Protein AF-A0A848DI76-F1 (afdb_monomer_lite)

Secondary structure (DSSP, 8-state):
---HHHHHHHHHHHHH-----------SSHHHHHHHHHHHTTT-S-EEE-S--HHHHHHHHHHTTTT--EEEHHHHHHHHHHHHHHHHHHHTT--GGG-EEEEETGGGS--HHHHHHTT-SEEEEE-GGGGGTS-THHHHHH-SEEEESS----

Radius of gyration: 18.33 Å; chains: 1; bounding box: 41×38×49 Å

Organism: NCBI:txid630973

pLDDT: mean 86.35, std 9.75, range [41.22, 95.38]

Foldseek 3Di:
DPDVQVVVQVCCCVPPVDHDDRDDQDDPDLVSVLVVVLVVLVVDQAAEDEPDDPVSQVSNCVSCVPSHHYHYPLNVVLVVQLVVVVVVCVVVVHDQQPFAEEEEPCVPRPSPVVSVVVNRNHYHYHYPVCCVVDNPVVSVVVGPYYHYPVCDPD

Sequence (154 aa):
MAPSGLLAAASLRDSAGIDAAAVLVAVDSSAGLIAELVALARDFAAIHLMRTEPARTKEAQLALRGAAPVITDRQTTAIAMTAALLSTLARAGLSPHAAQAVIIGAAQNPTWPLAVAAWLGEIISWNPDDSYYFPLPKPARRATIVLDVLGSPT

Structure (mmCIF, N/CA/C/O backbone):
data_AF-A0A848DI76-F1
#
_entry.id   AF-A0A848DI76-F1
#
loop_
_atom_site.group_PDB
_atom_site.id
_atom_site.type_symbol
_atom_site.label_atom_id
_atom_site.label_alt_id
_atom_site.label_comp_id
_atom_site.label_asym_id
_atom_site.label_entity_id
_atom_site.label_seq_id
_atom_site.pdbx_PDB_ins_code
_atom_site.Cartn_x
_atom_site.Cartn_y
_atom_site.Cartn_z
_atom_site.occupancy
_atom_site.B_iso_or_equiv
_atom_site.auth_seq_id
_atom_site.auth_comp_id
_atom_site.auth_asym_id
_atom_site.auth_atom_id
_atom_site.pdbx_PDB_model_num
ATOM 1 N N . MET A 1 1 ? 17.560 -17.516 1.545 1.00 43.25 1 MET A N 1
ATOM 2 C CA . MET A 1 1 ? 16.363 -16.649 1.602 1.00 43.25 1 MET A CA 1
ATOM 3 C C . MET A 1 1 ? 15.899 -16.449 0.168 1.00 43.25 1 MET A C 1
ATOM 5 O O . MET A 1 1 ? 16.695 -15.951 -0.618 1.00 43.25 1 MET A O 1
ATOM 9 N N . ALA A 1 2 ? 14.719 -16.941 -0.225 1.00 46.31 2 ALA A N 1
ATOM 10 C CA . ALA A 1 2 ? 14.236 -16.736 -1.594 1.00 46.31 2 ALA A CA 1
ATOM 11 C C . ALA A 1 2 ? 14.122 -15.222 -1.864 1.00 46.31 2 ALA A C 1
ATOM 13 O O . ALA A 1 2 ? 13.692 -14.495 -0.963 1.00 46.31 2 ALA A O 1
ATOM 14 N N . PRO A 1 3 ? 14.533 -14.717 -3.041 1.00 64.19 3 PRO A N 1
ATOM 15 C CA . PRO A 1 3 ? 14.387 -13.301 -3.345 1.00 64.19 3 PRO A CA 1
ATOM 16 C C . PRO A 1 3 ? 12.899 -12.945 -3.273 1.00 64.19 3 PRO A C 1
ATOM 18 O O . PRO A 1 3 ? 12.074 -13.611 -3.893 1.00 64.19 3 PRO A O 1
ATOM 21 N N . SER A 1 4 ? 12.557 -11.913 -2.498 1.00 76.69 4 SER A N 1
ATOM 22 C CA . SER A 1 4 ? 11.179 -11.567 -2.111 1.00 76.69 4 SER A CA 1
ATOM 23 C C . SER A 1 4 ? 10.191 -11.474 -3.285 1.00 76.69 4 SER A C 1
ATOM 25 O O . SER A 1 4 ? 9.009 -11.747 -3.106 1.00 76.69 4 SER A O 1
ATOM 27 N N . GLY A 1 5 ? 10.672 -11.161 -4.495 1.00 77.94 5 GLY A N 1
ATOM 28 C CA . GLY A 1 5 ? 9.858 -11.147 -5.714 1.00 77.94 5 GLY A CA 1
ATOM 29 C C . GLY A 1 5 ? 9.327 -12.521 -6.144 1.00 77.94 5 GLY A C 1
ATOM 30 O O . GLY A 1 5 ? 8.195 -12.604 -6.606 1.00 77.94 5 GLY A O 1
ATOM 31 N N . LEU A 1 6 ? 10.083 -13.611 -5.948 1.00 82.69 6 LEU A N 1
ATOM 32 C CA . LEU A 1 6 ? 9.607 -14.968 -6.266 1.00 82.69 6 LEU A CA 1
ATOM 33 C C . LEU A 1 6 ? 8.472 -15.399 -5.333 1.00 82.69 6 LEU A C 1
ATOM 35 O O . LEU A 1 6 ? 7.507 -16.009 -5.782 1.00 82.69 6 LEU A O 1
ATOM 39 N N . LEU A 1 7 ? 8.569 -15.044 -4.048 1.00 85.62 7 LEU A N 1
ATOM 40 C CA . LEU A 1 7 ? 7.503 -15.307 -3.081 1.00 85.62 7 LEU A CA 1
ATOM 41 C C . LEU A 1 7 ? 6.243 -14.499 -3.409 1.00 85.62 7 LEU A C 1
ATOM 43 O O . LEU A 1 7 ? 5.144 -15.037 -3.333 1.00 85.62 7 LEU A O 1
ATOM 47 N N . ALA A 1 8 ? 6.396 -13.237 -3.822 1.00 84.75 8 ALA A N 1
ATOM 48 C CA . ALA A 1 8 ? 5.267 -12.418 -4.255 1.00 84.75 8 ALA A CA 1
ATOM 49 C C . ALA A 1 8 ? 4.575 -13.002 -5.499 1.00 84.75 8 ALA A C 1
ATOM 51 O O . ALA A 1 8 ? 3.351 -13.100 -5.522 1.00 84.75 8 ALA A O 1
ATOM 52 N N . ALA A 1 9 ? 5.341 -13.447 -6.502 1.00 88.00 9 ALA A N 1
ATOM 53 C CA . ALA A 1 9 ? 4.788 -14.072 -7.703 1.00 88.00 9 ALA A CA 1
ATOM 54 C C . ALA A 1 9 ? 4.037 -15.379 -7.391 1.00 88.00 9 ALA A C 1
ATOM 56 O O . ALA A 1 9 ? 2.919 -15.572 -7.865 1.00 88.00 9 ALA A O 1
ATOM 57 N N . ALA A 1 10 ? 4.608 -16.242 -6.542 1.00 89.00 10 ALA A N 1
ATOM 58 C CA . ALA A 1 10 ? 3.931 -17.452 -6.077 1.00 89.00 10 ALA A CA 1
ATOM 59 C C . ALA A 1 10 ? 2.637 -17.119 -5.316 1.00 89.00 10 ALA A C 1
ATOM 61 O O . ALA A 1 10 ? 1.586 -17.677 -5.609 1.00 89.00 10 ALA A O 1
ATOM 62 N N . SER A 1 11 ? 2.681 -16.137 -4.409 1.00 88.88 11 SER A N 1
ATOM 63 C CA . SER A 1 11 ? 1.510 -15.721 -3.632 1.00 88.88 11 SER A CA 1
ATOM 64 C C . SER A 1 11 ? 0.373 -15.182 -4.507 1.00 88.88 11 SER A C 1
ATOM 66 O O . SER A 1 11 ? -0.789 -15.492 -4.238 1.00 88.88 11 SER A O 1
ATOM 68 N N . LEU A 1 12 ? 0.686 -14.426 -5.567 1.00 89.94 12 LEU A N 1
ATOM 69 C CA . LEU A 1 12 ? -0.304 -13.940 -6.536 1.00 89.94 12 LEU A CA 1
ATOM 70 C C . LEU A 1 12 ? -0.997 -15.089 -7.274 1.00 89.94 12 LEU A C 1
ATOM 72 O O . LEU A 1 12 ? -2.218 -15.065 -7.447 1.00 89.94 12 LEU A O 1
ATOM 76 N N . ARG A 1 13 ? -0.238 -16.120 -7.649 1.00 90.75 13 ARG A N 1
ATOM 77 C CA . ARG A 1 13 ? -0.797 -17.315 -8.277 1.00 90.75 13 ARG A CA 1
ATOM 78 C C . ARG A 1 13 ? -1.682 -18.093 -7.308 1.00 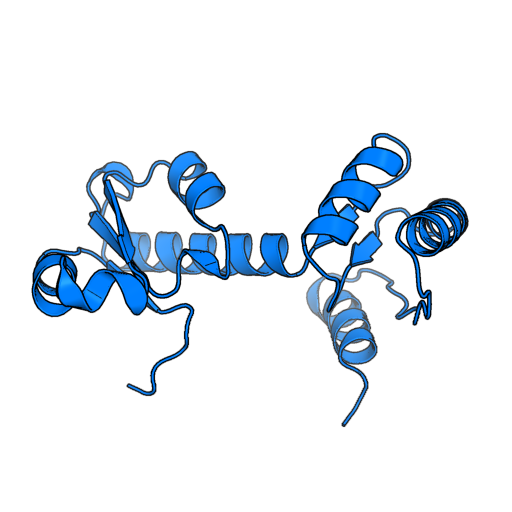90.75 13 ARG A C 1
ATOM 80 O O . ARG A 1 13 ? -2.824 -18.392 -7.640 1.00 90.75 13 ARG A O 1
ATOM 87 N N . ASP A 1 14 ? -1.182 -18.362 -6.107 1.00 93.12 14 ASP A N 1
ATOM 88 C CA . ASP A 1 14 ? -1.868 -19.204 -5.123 1.00 93.12 14 ASP A CA 1
ATOM 89 C C . ASP A 1 14 ? -3.132 -18.539 -4.561 1.00 93.12 14 ASP A C 1
ATOM 91 O O . ASP A 1 14 ? -4.132 -19.209 -4.313 1.00 93.12 14 ASP A O 1
ATOM 95 N N . SER A 1 15 ? -3.105 -17.216 -4.368 1.00 90.94 15 SER A N 1
ATOM 96 C CA . SER A 1 15 ? -4.187 -16.485 -3.689 1.00 90.94 15 SER A CA 1
ATOM 97 C C . SER A 1 15 ? -5.193 -15.853 -4.647 1.00 90.94 15 SER A C 1
ATOM 99 O O . SER A 1 15 ? -6.338 -15.629 -4.260 1.00 90.94 15 SER A O 1
ATOM 101 N N . ALA A 1 16 ? -4.774 -15.521 -5.872 1.00 89.88 16 ALA A N 1
ATOM 102 C CA . ALA A 1 16 ? -5.598 -14.782 -6.828 1.00 89.88 16 ALA A CA 1
ATOM 103 C C . ALA A 1 16 ? -5.680 -15.436 -8.217 1.00 89.88 16 ALA A C 1
ATOM 105 O O . ALA A 1 16 ? -6.394 -14.924 -9.076 1.00 89.88 16 ALA A O 1
ATOM 106 N N . GLY A 1 17 ? -4.967 -16.544 -8.461 1.00 92.38 17 GLY A N 1
ATOM 107 C CA . GLY A 1 17 ? -4.910 -17.178 -9.782 1.00 92.38 17 GLY A CA 1
ATOM 108 C C . GLY A 1 17 ? -4.230 -16.309 -10.844 1.00 92.38 17 GLY A C 1
ATOM 109 O O . GLY A 1 17 ? -4.463 -16.510 -12.032 1.00 92.38 17 GLY A O 1
ATOM 110 N N . ILE A 1 18 ? -3.431 -15.320 -10.428 1.00 92.75 18 ILE A N 1
ATOM 111 C CA . ILE A 1 18 ? -2.748 -14.392 -11.331 1.00 92.75 18 ILE A CA 1
ATOM 112 C C . ILE A 1 18 ? -1.375 -14.964 -11.674 1.00 92.75 18 ILE A C 1
ATOM 114 O O . ILE A 1 18 ? -0.530 -15.126 -10.792 1.00 92.75 18 ILE A O 1
ATOM 118 N N . ASP A 1 19 ? -1.137 -15.219 -12.959 1.00 93.25 19 ASP A N 1
ATOM 119 C CA . ASP A 1 19 ? 0.191 -15.581 -13.447 1.00 93.25 19 ASP A CA 1
ATOM 120 C C . ASP A 1 19 ? 1.124 -14.366 -13.373 1.00 93.25 19 ASP A C 1
ATOM 122 O O . ASP A 1 19 ? 0.899 -13.329 -13.999 1.00 93.25 19 ASP A O 1
ATOM 126 N N . ALA A 1 20 ? 2.184 -14.497 -12.576 1.00 93.19 20 ALA A N 1
ATOM 127 C CA . ALA A 1 20 ? 3.160 -13.448 -12.328 1.00 93.19 20 ALA A CA 1
ATOM 128 C C . ALA A 1 20 ? 4.585 -13.991 -12.470 1.00 93.19 20 ALA A C 1
ATOM 130 O O . ALA A 1 20 ? 4.876 -15.131 -12.104 1.00 93.19 20 ALA A O 1
ATOM 131 N N . ALA A 1 21 ? 5.493 -13.146 -12.958 1.00 93.19 21 ALA A N 1
ATOM 132 C CA . ALA A 1 21 ? 6.915 -13.450 -13.061 1.00 93.19 21 ALA A CA 1
ATOM 133 C C . ALA A 1 21 ? 7.733 -12.441 -12.249 1.00 93.19 21 ALA A C 1
ATOM 135 O O . ALA A 1 21 ? 7.487 -11.236 -12.298 1.00 93.19 21 ALA A O 1
ATOM 136 N N . ALA A 1 22 ? 8.726 -12.933 -11.509 1.00 92.75 22 ALA A N 1
ATOM 137 C CA . ALA A 1 22 ? 9.674 -12.077 -10.810 1.00 92.75 22 ALA A CA 1
ATOM 138 C C . ALA A 1 22 ? 10.824 -11.707 -11.754 1.00 92.75 22 ALA A C 1
ATOM 140 O O . ALA A 1 22 ? 11.608 -12.573 -12.142 1.00 92.75 22 ALA A O 1
ATOM 141 N N . VAL A 1 23 ? 10.946 -10.422 -12.087 1.00 92.44 23 VAL A N 1
ATOM 142 C CA . VAL A 1 23 ? 12.023 -9.897 -12.936 1.00 92.44 23 VAL A CA 1
ATOM 143 C C . VAL A 1 23 ? 12.931 -9.006 -12.095 1.00 92.44 23 VAL A C 1
ATOM 145 O O . VAL A 1 23 ? 12.473 -8.048 -11.472 1.00 92.44 23 VAL A O 1
ATOM 148 N N . LEU A 1 24 ? 14.225 -9.331 -12.045 1.00 91.75 24 LEU A N 1
ATOM 149 C CA . LEU A 1 24 ? 15.222 -8.475 -11.408 1.00 91.75 24 LEU A CA 1
ATOM 150 C C . LEU A 1 24 ? 15.734 -7.460 -12.431 1.00 91.75 24 LEU A C 1
ATOM 152 O O . LEU A 1 24 ? 16.354 -7.843 -13.418 1.00 91.75 24 LEU A O 1
ATOM 156 N N . VAL A 1 25 ? 15.517 -6.176 -12.159 1.00 89.94 25 VAL A N 1
ATOM 157 C CA . VAL A 1 25 ? 16.011 -5.074 -12.991 1.00 89.94 25 VAL A CA 1
ATOM 158 C C . VAL A 1 25 ? 17.156 -4.386 -12.252 1.00 89.94 25 VAL A C 1
ATOM 160 O O . VAL A 1 25 ? 16.942 -3.744 -11.224 1.00 89.94 25 VAL A O 1
ATOM 163 N N . ALA A 1 26 ? 18.381 -4.554 -12.748 1.00 87.50 26 ALA A N 1
ATOM 164 C CA . ALA A 1 26 ? 19.582 -3.951 -12.175 1.00 87.50 26 ALA A CA 1
ATOM 165 C C . ALA A 1 26 ? 20.011 -2.750 -13.025 1.00 87.50 26 ALA A C 1
ATOM 167 O O . ALA A 1 26 ? 20.654 -2.907 -14.058 1.00 87.50 26 ALA A O 1
ATOM 168 N N . VAL A 1 27 ? 19.627 -1.551 -12.590 1.00 89.44 27 VAL A N 1
ATOM 169 C CA . VAL A 1 27 ? 19.860 -0.289 -13.306 1.00 89.44 27 VAL A CA 1
ATOM 170 C C . VAL A 1 27 ? 20.339 0.792 -12.343 1.00 89.44 27 VAL A C 1
ATOM 172 O O . VAL A 1 27 ? 19.822 0.949 -11.234 1.00 89.44 27 VAL A O 1
ATOM 175 N N . ASP A 1 28 ? 21.325 1.569 -12.771 1.00 88.75 28 ASP A N 1
ATOM 176 C CA . ASP A 1 28 ? 21.945 2.633 -11.976 1.00 88.75 28 ASP A CA 1
ATOM 177 C C . ASP A 1 28 ? 21.159 3.953 -12.016 1.00 88.75 28 ASP A C 1
ATOM 179 O O . ASP A 1 28 ? 21.278 4.782 -11.112 1.00 88.75 28 ASP A O 1
ATOM 183 N N . SER A 1 29 ? 20.272 4.121 -12.997 1.00 89.44 29 SER A N 1
ATOM 184 C CA . SER A 1 29 ? 19.561 5.368 -13.280 1.00 89.44 29 SER A CA 1
ATOM 185 C C . SER A 1 29 ? 18.048 5.174 -13.403 1.00 89.44 29 SER A C 1
ATOM 187 O O . SER A 1 29 ? 17.556 4.099 -13.752 1.00 89.44 29 SER A O 1
ATOM 189 N N . SER A 1 30 ? 17.288 6.242 -13.140 1.00 89.94 30 SER A N 1
ATOM 190 C CA . SER A 1 30 ? 15.837 6.257 -13.372 1.00 89.94 30 SER A CA 1
ATOM 191 C C . SER A 1 30 ? 15.482 6.059 -14.844 1.00 89.94 30 SER A C 1
ATOM 193 O O . SER A 1 30 ? 14.525 5.357 -15.154 1.00 89.94 30 SER A O 1
ATOM 195 N N . ALA A 1 31 ? 16.257 6.652 -15.758 1.00 92.44 31 ALA A N 1
ATOM 196 C CA . ALA A 1 31 ? 16.036 6.506 -17.194 1.00 92.44 31 ALA A CA 1
ATOM 197 C C . ALA A 1 31 ? 16.212 5.047 -17.644 1.00 92.44 31 ALA A C 1
ATOM 199 O O . ALA A 1 31 ? 15.370 4.536 -18.380 1.00 92.44 31 ALA A O 1
ATOM 200 N N . GLY A 1 32 ? 17.249 4.362 -17.141 1.00 93.62 32 GLY A N 1
ATOM 201 C CA . GLY A 1 32 ? 17.446 2.930 -17.373 1.00 93.62 32 GLY A CA 1
ATOM 202 C C . GLY A 1 32 ? 16.286 2.095 -16.832 1.00 93.62 32 GLY A C 1
ATOM 203 O O . GLY A 1 32 ? 15.756 1.252 -17.548 1.00 93.62 32 GLY A O 1
ATOM 204 N N . LEU A 1 33 ? 15.817 2.389 -15.612 1.00 93.56 33 LEU A N 1
ATOM 205 C CA . LEU A 1 33 ? 14.633 1.730 -15.050 1.00 93.56 33 LEU A CA 1
ATOM 206 C C . LEU A 1 33 ? 13.407 1.905 -15.946 1.00 93.56 33 LEU A C 1
ATOM 208 O O . LEU A 1 33 ? 12.739 0.930 -16.260 1.00 93.56 33 LEU A O 1
ATOM 212 N N . ILE A 1 34 ? 13.111 3.130 -16.376 1.00 95.38 34 ILE A N 1
ATOM 213 C CA . ILE A 1 34 ? 11.948 3.409 -17.223 1.00 95.38 34 ILE A CA 1
ATOM 214 C C . ILE A 1 34 ? 12.040 2.650 -18.551 1.00 95.38 34 ILE A C 1
ATOM 216 O O . ILE A 1 34 ? 11.042 2.075 -18.974 1.00 95.38 34 ILE A O 1
ATOM 220 N N . ALA A 1 35 ? 13.213 2.616 -19.190 1.00 94.88 35 ALA A N 1
ATOM 221 C CA . ALA A 1 35 ? 13.402 1.899 -20.449 1.00 94.88 35 ALA A CA 1
ATOM 222 C C . ALA A 1 35 ? 13.097 0.396 -20.308 1.00 94.88 35 ALA A C 1
ATOM 224 O O . ALA A 1 35 ? 12.338 -0.152 -21.108 1.00 94.88 35 ALA A O 1
ATOM 225 N N . GLU A 1 36 ? 13.612 -0.236 -19.251 1.00 95.25 36 GLU A N 1
ATOM 226 C CA . GLU A 1 36 ? 13.338 -1.644 -18.935 1.00 95.25 36 GLU A CA 1
ATOM 227 C C . GLU A 1 36 ? 11.849 -1.884 -18.655 1.00 95.25 36 GLU A C 1
ATOM 229 O O . GLU A 1 36 ? 11.241 -2.809 -19.193 1.00 95.25 36 GLU A O 1
ATOM 234 N N . LEU A 1 37 ? 11.213 -1.011 -17.871 1.00 95.25 37 LEU A N 1
ATOM 235 C CA . LEU A 1 37 ? 9.786 -1.126 -17.568 1.00 95.25 37 LEU A CA 1
ATOM 236 C C . LEU A 1 37 ? 8.904 -0.952 -18.809 1.00 95.25 37 LEU A C 1
ATOM 238 O O . LEU A 1 37 ? 7.902 -1.648 -18.940 1.00 95.25 37 LEU A O 1
ATOM 242 N N . VAL A 1 38 ? 9.270 -0.062 -19.735 1.00 94.31 38 VAL A N 1
ATOM 243 C CA . VAL A 1 38 ? 8.558 0.117 -21.011 1.00 94.31 38 VAL A CA 1
ATOM 244 C C . VAL A 1 38 ? 8.688 -1.119 -21.901 1.00 94.31 38 VAL A C 1
ATOM 246 O O . VAL A 1 38 ? 7.732 -1.463 -22.598 1.00 94.31 38 VAL A O 1
ATOM 249 N N . ALA A 1 39 ? 9.838 -1.796 -21.888 1.00 93.50 39 ALA A N 1
ATOM 250 C CA . ALA A 1 39 ? 9.999 -3.065 -22.589 1.00 93.50 39 ALA A CA 1
ATOM 251 C C . ALA A 1 39 ? 9.102 -4.148 -21.967 1.00 93.50 39 ALA A C 1
ATOM 253 O O . ALA A 1 39 ? 8.322 -4.772 -22.684 1.00 93.50 39 ALA A O 1
ATOM 254 N N . LEU A 1 40 ? 9.131 -4.290 -20.638 1.00 93.75 40 LEU A N 1
ATOM 255 C CA . LEU A 1 40 ? 8.311 -5.258 -19.900 1.00 93.75 40 LEU A CA 1
ATOM 256 C C . LEU A 1 40 ? 6.804 -5.003 -20.049 1.00 93.75 40 LEU A C 1
ATOM 258 O O . LEU A 1 40 ? 6.025 -5.946 -20.139 1.00 93.75 40 LEU A O 1
ATOM 262 N N . ALA A 1 41 ? 6.370 -3.745 -20.133 1.00 93.44 41 ALA A N 1
ATOM 263 C CA . ALA A 1 41 ? 4.959 -3.389 -20.299 1.00 93.44 41 ALA A CA 1
ATOM 264 C C . ALA A 1 41 ? 4.331 -3.904 -21.611 1.00 93.44 41 ALA A C 1
ATOM 266 O O . ALA A 1 41 ? 3.117 -3.825 -21.776 1.00 93.44 41 ALA A O 1
ATOM 267 N N . ARG A 1 42 ? 5.132 -4.424 -22.551 1.00 92.75 42 ARG A N 1
ATOM 268 C CA . ARG A 1 42 ? 4.636 -5.079 -23.773 1.00 92.75 42 ARG A CA 1
ATOM 269 C C . ARG A 1 42 ? 4.140 -6.499 -23.518 1.00 92.75 42 ARG A C 1
ATOM 271 O O . ARG A 1 42 ? 3.218 -6.939 -24.197 1.00 92.75 42 ARG A O 1
ATOM 278 N N . ASP A 1 43 ? 4.736 -7.173 -22.539 1.00 93.19 43 ASP A N 1
ATOM 279 C CA . ASP A 1 43 ? 4.466 -8.576 -22.219 1.00 93.19 43 ASP A CA 1
ATOM 280 C C . ASP A 1 43 ? 3.617 -8.728 -20.946 1.00 93.19 43 ASP A C 1
ATOM 282 O O . ASP A 1 43 ? 2.976 -9.757 -20.739 1.00 93.19 43 ASP A O 1
ATOM 286 N N . PHE A 1 44 ? 3.578 -7.696 -20.095 1.00 93.25 44 PHE A N 1
ATOM 287 C CA . PHE A 1 44 ? 2.857 -7.708 -18.824 1.00 93.25 44 PHE A CA 1
ATOM 288 C C . PHE A 1 44 ? 1.746 -6.655 -18.780 1.00 93.25 44 PHE A C 1
ATOM 290 O O . PHE A 1 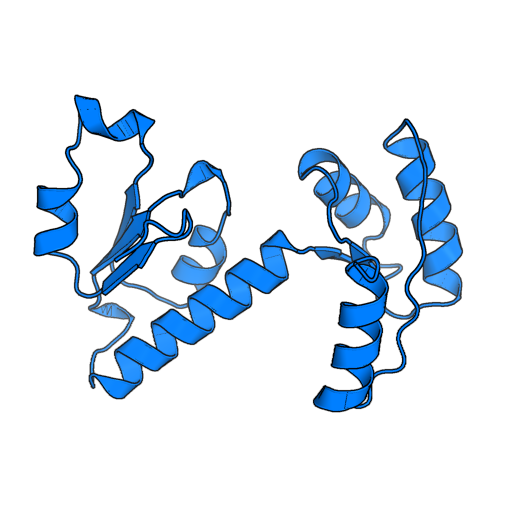44 ? 1.984 -5.463 -18.962 1.00 93.25 44 PHE A O 1
ATOM 297 N N . ALA A 1 45 ? 0.531 -7.090 -18.432 1.00 93.19 45 ALA A N 1
ATOM 298 C CA . ALA A 1 45 ? -0.635 -6.212 -18.291 1.00 93.19 45 ALA A CA 1
ATOM 299 C C . ALA A 1 45 ? -0.576 -5.288 -17.060 1.00 93.19 45 ALA A C 1
ATOM 301 O O . ALA A 1 45 ? -1.366 -4.353 -16.957 1.00 93.19 45 ALA A O 1
ATOM 302 N N . ALA A 1 46 ? 0.316 -5.561 -16.107 1.00 94.56 46 ALA A N 1
ATOM 303 C CA . ALA A 1 46 ? 0.551 -4.758 -14.915 1.00 94.56 46 ALA A CA 1
ATOM 304 C C . ALA A 1 46 ? 1.964 -5.011 -14.389 1.00 94.56 46 ALA A C 1
ATOM 306 O O . ALA A 1 46 ? 2.507 -6.104 -14.552 1.00 94.56 46 ALA A O 1
ATOM 307 N N . ILE A 1 47 ? 2.541 -4.020 -13.712 1.00 95.31 47 ILE A N 1
ATOM 308 C CA . ILE A 1 47 ? 3.870 -4.135 -13.111 1.00 95.31 47 ILE A CA 1
ATOM 309 C C . ILE A 1 47 ? 3.788 -3.798 -11.625 1.00 95.31 47 ILE A C 1
ATOM 311 O O . ILE A 1 47 ? 3.308 -2.730 -11.249 1.00 95.31 47 ILE A O 1
ATOM 315 N N . HIS A 1 48 ? 4.303 -4.690 -10.776 1.00 93.75 48 HIS A N 1
ATOM 316 C CA . HIS A 1 48 ? 4.476 -4.445 -9.346 1.00 93.75 48 HIS A CA 1
ATOM 317 C C . HIS A 1 48 ? 5.951 -4.159 -9.034 1.00 93.75 48 HIS A C 1
ATOM 319 O O . HIS A 1 48 ? 6.801 -5.043 -9.125 1.00 93.75 48 HIS A O 1
ATOM 325 N N . LEU A 1 49 ? 6.257 -2.912 -8.675 1.00 93.50 49 LEU A N 1
ATOM 326 C CA . LEU A 1 49 ? 7.593 -2.479 -8.284 1.00 93.50 49 LEU A CA 1
ATOM 327 C C . LEU A 1 49 ? 7.828 -2.751 -6.803 1.00 93.50 49 LEU A C 1
ATOM 329 O O . LEU A 1 49 ? 7.242 -2.096 -5.935 1.00 93.50 49 LEU A O 1
ATOM 333 N N . MET A 1 50 ? 8.754 -3.671 -6.547 1.00 90.25 50 MET A N 1
ATOM 334 C CA . MET A 1 50 ? 9.208 -4.013 -5.207 1.00 90.25 50 MET A CA 1
ATOM 335 C C . MET A 1 50 ? 10.578 -3.399 -4.916 1.00 90.25 50 MET A C 1
ATOM 337 O O . MET A 1 50 ? 11.432 -3.330 -5.802 1.00 90.25 50 MET A O 1
ATOM 341 N N . ARG A 1 51 ? 10.818 -2.992 -3.665 1.00 87.19 51 ARG A N 1
ATOM 342 C CA . ARG A 1 51 ? 12.115 -2.499 -3.156 1.00 87.19 51 ARG A CA 1
ATOM 343 C C . ARG A 1 51 ? 12.745 -1.406 -4.031 1.00 87.19 51 ARG A C 1
ATOM 345 O O . ARG A 1 51 ? 13.949 -1.399 -4.263 1.00 87.19 51 ARG A O 1
ATOM 352 N N . THR A 1 52 ? 11.915 -0.505 -4.546 1.00 88.94 52 THR A N 1
ATOM 353 C CA . THR A 1 52 ? 12.340 0.603 -5.407 1.00 88.94 52 THR A CA 1
ATOM 354 C C . THR A 1 52 ? 12.193 1.925 -4.659 1.00 88.94 52 THR A C 1
ATOM 356 O O . THR A 1 52 ? 11.183 2.157 -3.993 1.00 88.94 52 THR A O 1
ATOM 359 N N . GLU A 1 53 ? 13.187 2.806 -4.786 1.00 88.00 53 GLU A N 1
ATOM 360 C CA . GLU A 1 53 ? 13.163 4.140 -4.178 1.00 88.00 53 GLU A CA 1
ATOM 361 C C . GLU A 1 53 ? 11.919 4.942 -4.609 1.00 88.00 53 GLU A C 1
ATOM 363 O O . GLU A 1 53 ? 11.587 4.968 -5.801 1.00 88.00 53 GLU A O 1
ATOM 368 N N . PRO A 1 54 ? 11.233 5.652 -3.694 1.00 84.19 54 PRO A N 1
ATOM 369 C CA . PRO A 1 54 ? 9.965 6.316 -3.997 1.00 84.19 54 PRO A CA 1
ATOM 370 C C . PRO A 1 54 ? 10.031 7.323 -5.145 1.00 84.19 54 PRO A C 1
ATOM 372 O O . PRO A 1 54 ? 9.105 7.371 -5.954 1.00 84.19 54 PRO A O 1
ATOM 375 N N . ALA A 1 55 ? 11.117 8.093 -5.260 1.00 87.88 55 ALA A N 1
ATOM 376 C CA . ALA A 1 55 ? 11.294 9.025 -6.373 1.00 87.88 55 ALA A CA 1
ATOM 377 C C . ALA A 1 55 ? 11.262 8.288 -7.724 1.00 87.88 55 ALA A C 1
ATOM 379 O O . ALA A 1 55 ? 10.496 8.659 -8.613 1.00 87.88 55 ALA A O 1
ATOM 380 N N . ARG A 1 56 ? 11.985 7.163 -7.821 1.00 90.94 56 ARG A N 1
ATOM 381 C CA . ARG A 1 56 ? 12.018 6.314 -9.019 1.00 90.94 56 ARG A CA 1
ATOM 382 C C . ARG A 1 56 ? 10.665 5.668 -9.302 1.00 90.94 56 ARG A C 1
ATOM 384 O O . ARG A 1 56 ? 10.248 5.619 -10.454 1.00 90.94 56 ARG A O 1
ATOM 391 N N . THR A 1 57 ? 9.942 5.223 -8.268 1.00 90.94 57 THR A N 1
ATOM 392 C CA . THR A 1 57 ? 8.588 4.672 -8.465 1.00 90.94 57 THR A CA 1
ATOM 393 C C . THR A 1 57 ? 7.618 5.703 -9.037 1.00 90.94 57 THR A C 1
ATOM 395 O O . THR A 1 57 ? 6.838 5.375 -9.927 1.00 90.94 57 THR A O 1
ATOM 398 N N . LYS A 1 58 ? 7.697 6.962 -8.584 1.00 89.88 58 LYS A N 1
ATOM 399 C CA . LYS A 1 58 ? 6.843 8.050 -9.073 1.00 89.88 58 LYS A CA 1
ATOM 400 C C . LYS A 1 58 ? 7.158 8.402 -10.526 1.00 89.88 58 LYS A C 1
ATOM 402 O O . LYS A 1 58 ? 6.239 8.607 -11.315 1.00 89.88 58 LYS A O 1
ATOM 407 N N . GLU A 1 59 ? 8.439 8.455 -10.883 1.00 92.81 59 GLU A N 1
ATOM 408 C CA . GLU A 1 59 ? 8.883 8.677 -12.263 1.00 92.81 59 GLU A CA 1
ATOM 409 C C . GLU A 1 59 ? 8.430 7.540 -13.188 1.00 92.81 59 GLU A C 1
ATOM 411 O O . GLU A 1 59 ? 7.855 7.809 -14.241 1.00 92.81 59 GLU A O 1
ATOM 416 N N . ALA A 1 60 ? 8.589 6.282 -12.766 1.00 93.06 60 ALA A N 1
ATOM 417 C CA . ALA A 1 60 ? 8.104 5.117 -13.504 1.00 93.06 60 ALA A CA 1
ATOM 418 C C . ALA A 1 60 ? 6.580 5.147 -13.699 1.00 93.06 60 ALA A C 1
ATOM 420 O O . ALA A 1 60 ? 6.092 4.962 -14.811 1.00 93.06 60 ALA A O 1
ATOM 421 N N . GLN A 1 61 ? 5.821 5.448 -12.641 1.00 94.12 61 GLN A N 1
ATOM 422 C CA . GLN A 1 61 ? 4.368 5.602 -12.720 1.00 94.12 61 GLN A CA 1
ATOM 423 C C . GLN A 1 61 ? 3.945 6.701 -13.692 1.00 94.12 61 GLN A C 1
ATOM 425 O O . GLN A 1 61 ? 2.933 6.541 -14.367 1.00 94.12 61 GLN A O 1
ATOM 430 N N . LEU A 1 62 ? 4.684 7.815 -13.756 1.00 93.56 62 LEU A N 1
ATOM 431 C CA . LEU A 1 62 ? 4.414 8.896 -14.700 1.00 93.56 62 LEU A CA 1
ATOM 432 C C . LEU A 1 62 ? 4.733 8.477 -16.140 1.00 93.56 62 LEU A C 1
ATOM 434 O O . LEU A 1 62 ? 3.916 8.711 -17.027 1.00 93.56 62 LEU A O 1
ATOM 438 N N . ALA A 1 63 ? 5.887 7.847 -16.358 1.00 92.94 63 ALA A N 1
ATOM 439 C CA . ALA A 1 63 ? 6.354 7.439 -17.678 1.00 92.94 63 ALA A CA 1
ATOM 440 C C . ALA A 1 63 ? 5.492 6.332 -18.305 1.00 92.94 63 ALA A C 1
ATOM 442 O O . ALA A 1 63 ? 5.285 6.332 -19.514 1.00 92.94 63 ALA A O 1
ATOM 443 N N . LEU A 1 64 ? 4.956 5.416 -17.492 1.00 93.81 64 LEU A N 1
ATOM 444 C CA . LEU A 1 64 ? 4.099 4.320 -17.954 1.00 93.81 64 LEU A CA 1
ATOM 445 C C . LEU A 1 64 ? 2.597 4.655 -17.929 1.00 93.81 64 LEU A C 1
ATOM 447 O O . LEU A 1 64 ? 1.771 3.770 -18.173 1.00 93.81 64 LEU A O 1
ATOM 451 N N . ARG A 1 65 ? 2.203 5.914 -17.666 1.00 92.25 65 ARG A N 1
ATOM 452 C CA . ARG A 1 65 ? 0.782 6.306 -17.689 1.00 92.25 65 ARG A CA 1
ATOM 453 C C . ARG A 1 65 ? 0.145 5.955 -19.033 1.00 92.25 65 ARG A C 1
ATOM 455 O O . ARG A 1 65 ? 0.532 6.482 -20.068 1.00 92.25 65 ARG A O 1
ATOM 462 N N . GLY A 1 66 ? -0.872 5.097 -18.988 1.00 87.19 66 GLY A N 1
ATOM 463 C CA . GLY A 1 66 ? -1.620 4.652 -20.166 1.00 87.19 66 GLY A CA 1
ATOM 464 C C . GLY A 1 66 ? -1.018 3.452 -20.904 1.00 87.19 66 GLY A C 1
ATOM 465 O O . GLY A 1 66 ? -1.710 2.890 -21.743 1.00 87.19 66 GLY A O 1
ATOM 466 N N . ALA A 1 67 ? 0.210 3.030 -20.577 1.00 90.62 67 ALA A N 1
ATOM 467 C CA . ALA A 1 67 ? 0.819 1.820 -21.133 1.00 90.62 67 ALA A CA 1
ATOM 468 C C . ALA A 1 67 ? 0.518 0.592 -20.264 1.00 90.62 67 ALA A C 1
ATOM 470 O O . ALA A 1 67 ? -0.056 -0.380 -20.742 1.00 90.62 67 ALA A O 1
ATOM 471 N N . ALA A 1 68 ? 0.855 0.662 -18.973 1.00 93.00 68 ALA A N 1
ATOM 472 C CA . ALA A 1 68 ? 0.536 -0.376 -18.000 1.00 93.00 68 ALA A CA 1
ATOM 473 C C . ALA A 1 68 ? 0.396 0.233 -16.593 1.00 93.00 68 ALA A C 1
ATOM 475 O O . ALA A 1 68 ? 1.131 1.163 -16.245 1.00 93.00 68 ALA A O 1
ATOM 476 N N . PRO A 1 69 ? -0.524 -0.268 -15.752 1.00 94.44 69 PRO A N 1
ATOM 477 C CA . PRO A 1 69 ? -0.594 0.116 -14.352 1.00 94.44 69 PRO A CA 1
ATOM 478 C C . PRO A 1 69 ? 0.683 -0.307 -13.615 1.00 94.44 69 PRO A C 1
ATOM 480 O O . PRO A 1 69 ? 1.085 -1.471 -13.640 1.00 94.44 69 PRO A O 1
ATOM 483 N N . VAL A 1 70 ? 1.294 0.657 -12.925 1.00 94.44 70 VAL A N 1
ATOM 484 C CA . VAL A 1 70 ? 2.473 0.449 -12.079 1.00 94.44 70 VAL A CA 1
ATOM 485 C C . VAL A 1 70 ? 2.063 0.560 -10.611 1.00 94.44 70 VAL A C 1
ATOM 487 O O . VAL A 1 70 ? 1.746 1.646 -10.114 1.00 94.44 70 VAL A O 1
ATOM 490 N N . ILE A 1 71 ? 2.067 -0.580 -9.928 1.00 92.44 71 ILE A N 1
ATOM 491 C CA . ILE A 1 71 ? 1.735 -0.747 -8.511 1.00 92.44 71 ILE A CA 1
ATOM 492 C C . ILE A 1 71 ? 3.041 -0.771 -7.713 1.00 92.44 71 ILE A C 1
ATOM 494 O O . ILE A 1 71 ? 4.047 -1.292 -8.183 1.00 92.44 71 ILE A O 1
ATOM 498 N N . THR A 1 72 ? 3.048 -0.221 -6.503 1.00 90.88 72 THR A N 1
ATOM 499 C CA . THR A 1 72 ? 4.253 -0.125 -5.659 1.00 90.88 72 THR A CA 1
ATOM 500 C C . THR A 1 72 ? 4.044 -0.778 -4.298 1.00 90.88 72 THR A C 1
ATOM 502 O O . THR A 1 72 ? 2.923 -0.768 -3.788 1.00 90.88 72 THR A O 1
ATOM 505 N N . ASP A 1 73 ? 5.130 -1.228 -3.657 1.00 86.31 73 ASP A N 1
ATOM 506 C CA . ASP A 1 73 ? 5.105 -1.718 -2.265 1.00 86.31 73 ASP A CA 1
ATOM 507 C C . ASP A 1 73 ? 4.426 -0.727 -1.304 1.00 86.31 73 ASP A C 1
ATOM 509 O O . ASP A 1 73 ? 3.694 -1.106 -0.392 1.00 86.31 73 ASP A O 1
ATOM 513 N N . ARG A 1 74 ? 4.638 0.578 -1.510 1.00 83.38 74 ARG A N 1
ATOM 514 C CA . ARG A 1 74 ? 4.007 1.615 -0.680 1.00 83.38 74 ARG A CA 1
ATOM 515 C C . ARG A 1 74 ? 2.492 1.630 -0.853 1.00 83.38 74 ARG A C 1
ATOM 517 O O . ARG A 1 74 ? 1.775 1.714 0.137 1.00 83.38 74 ARG A O 1
ATOM 524 N N . GLN A 1 75 ? 1.995 1.511 -2.084 1.00 87.00 75 GLN A N 1
ATOM 525 C CA . GLN A 1 75 ? 0.553 1.458 -2.343 1.00 87.00 75 GLN A CA 1
ATOM 526 C C . GLN A 1 75 ? -0.078 0.178 -1.798 1.00 87.00 75 GLN A C 1
ATOM 528 O O . GLN A 1 75 ? -1.129 0.253 -1.168 1.00 87.00 75 GLN A O 1
ATOM 533 N N . THR A 1 76 ? 0.552 -0.981 -2.004 1.00 87.06 76 THR A N 1
ATOM 534 C CA . THR A 1 76 ? 0.038 -2.261 -1.492 1.00 87.06 76 THR A CA 1
ATOM 535 C C . THR A 1 76 ? 0.014 -2.272 0.034 1.00 87.06 76 THR A C 1
ATOM 537 O O . THR A 1 76 ? -0.997 -2.654 0.622 1.00 87.06 76 THR A O 1
ATOM 540 N N . THR A 1 77 ? 1.059 -1.750 0.685 1.00 84.75 77 THR A N 1
ATOM 541 C CA . THR A 1 77 ? 1.083 -1.614 2.148 1.00 84.75 77 THR A CA 1
ATOM 542 C C . THR A 1 77 ? 0.025 -0.621 2.633 1.00 84.75 77 THR A C 1
ATOM 544 O O . THR A 1 77 ? -0.688 -0.918 3.587 1.00 84.75 77 THR A O 1
ATOM 547 N N . ALA A 1 78 ? -0.141 0.531 1.970 1.00 83.88 78 ALA A N 1
ATOM 548 C CA . ALA A 1 78 ? -1.186 1.491 2.324 1.00 83.88 78 ALA A CA 1
ATOM 549 C C . ALA A 1 78 ? -2.589 0.874 2.230 1.00 83.88 78 ALA A C 1
ATOM 551 O O . ALA A 1 78 ? -3.375 1.016 3.163 1.00 83.88 78 ALA A O 1
ATOM 552 N N . ILE A 1 79 ? -2.876 0.126 1.159 1.00 87.06 79 ILE A N 1
ATOM 553 C CA . ILE A 1 79 ? -4.146 -0.592 0.983 1.00 87.06 79 ILE A CA 1
ATOM 554 C C . ILE A 1 79 ? -4.364 -1.599 2.109 1.00 87.06 79 ILE A C 1
ATOM 556 O O . ILE A 1 79 ? -5.421 -1.583 2.739 1.00 87.06 79 ILE A O 1
ATOM 560 N N . ALA A 1 80 ? -3.369 -2.440 2.393 1.00 86.56 80 ALA A N 1
ATOM 561 C CA . ALA A 1 80 ? -3.467 -3.442 3.448 1.00 86.56 80 ALA A CA 1
ATOM 562 C C . ALA A 1 80 ? -3.711 -2.800 4.824 1.00 86.56 80 ALA A C 1
ATOM 564 O O . ALA A 1 80 ? -4.587 -3.240 5.569 1.00 86.56 80 ALA A O 1
ATOM 565 N N . MET A 1 81 ? -2.992 -1.720 5.140 1.00 84.88 81 MET A N 1
ATOM 566 C CA . MET A 1 81 ? -3.148 -0.992 6.398 1.00 84.88 81 MET A CA 1
ATOM 567 C C . MET A 1 81 ? -4.519 -0.324 6.521 1.00 84.88 81 MET A C 1
ATOM 569 O O . MET A 1 81 ? -5.177 -0.470 7.550 1.00 84.88 81 MET A O 1
ATOM 573 N N . THR A 1 82 ? -4.992 0.367 5.481 1.00 86.12 82 THR A N 1
ATOM 574 C CA . THR A 1 82 ? -6.331 0.973 5.488 1.00 86.12 82 THR A CA 1
ATOM 575 C C . THR A 1 82 ? -7.421 -0.093 5.594 1.00 86.12 82 THR A C 1
ATOM 577 O O . THR A 1 82 ? -8.363 0.078 6.364 1.00 86.12 82 THR A O 1
ATOM 580 N N . ALA A 1 83 ? -7.286 -1.226 4.902 1.00 88.19 83 ALA A N 1
ATOM 581 C CA . ALA A 1 83 ? -8.227 -2.337 5.022 1.00 88.19 83 ALA A CA 1
ATOM 582 C C . ALA A 1 83 ? -8.248 -2.925 6.444 1.00 88.19 83 ALA A C 1
ATOM 584 O O . ALA A 1 83 ? -9.327 -3.166 6.994 1.00 88.19 83 ALA A O 1
ATOM 585 N N . ALA A 1 84 ? -7.081 -3.112 7.068 1.00 87.44 84 ALA A N 1
ATOM 586 C CA . ALA A 1 84 ? -6.973 -3.589 8.446 1.00 87.44 84 ALA A CA 1
ATOM 587 C C . ALA A 1 84 ? -7.609 -2.607 9.442 1.00 87.44 84 ALA A C 1
ATOM 589 O O . ALA A 1 84 ? -8.349 -3.023 10.338 1.00 87.44 84 ALA A O 1
ATOM 590 N N . LEU A 1 85 ? -7.377 -1.308 9.248 1.00 87.12 85 LEU A N 1
ATOM 591 C CA . LEU A 1 85 ? -7.956 -0.220 10.030 1.00 87.12 85 LEU A CA 1
ATOM 592 C C . LEU A 1 85 ? -9.488 -0.218 9.947 1.00 87.12 85 LEU A C 1
ATOM 594 O O . LEU A 1 85 ? -10.159 -0.327 10.974 1.00 87.12 85 LEU A O 1
ATOM 598 N N . LEU A 1 86 ? -10.046 -0.184 8.734 1.00 89.19 86 LEU A N 1
ATOM 599 C CA . LEU A 1 86 ? -11.495 -0.204 8.515 1.00 89.19 86 LEU A CA 1
ATOM 600 C C . LEU A 1 86 ? -12.140 -1.478 9.067 1.00 89.19 86 LEU A C 1
ATOM 602 O O . LEU A 1 86 ? -13.168 -1.409 9.735 1.00 89.19 86 LEU A O 1
ATOM 606 N N . SER A 1 87 ? -11.509 -2.634 8.855 1.00 91.00 87 SER A N 1
ATOM 607 C CA . SER A 1 87 ? -11.993 -3.910 9.393 1.00 91.00 87 SER A CA 1
ATOM 608 C C . SER A 1 87 ? -11.996 -3.921 10.921 1.00 91.00 87 SER A C 1
ATOM 610 O O . SER A 1 87 ? -12.889 -4.497 11.538 1.00 91.00 87 SER A O 1
ATOM 612 N N . THR A 1 88 ? -11.007 -3.285 11.548 1.00 90.81 88 THR A N 1
ATOM 613 C CA . THR A 1 88 ? -10.922 -3.190 13.009 1.00 90.81 88 THR A CA 1
ATOM 614 C C . THR A 1 88 ? -12.014 -2.288 13.569 1.00 90.81 88 THR A C 1
ATOM 616 O O . THR A 1 88 ? -12.694 -2.686 14.511 1.00 90.81 88 THR A O 1
ATOM 619 N N . LEU A 1 89 ? -12.247 -1.129 12.948 1.00 91.12 89 LEU A N 1
ATOM 620 C CA . LEU A 1 89 ? -13.336 -0.228 13.331 1.00 91.12 89 LEU A CA 1
ATOM 621 C C . LEU A 1 89 ? -14.704 -0.897 13.157 1.00 91.12 89 LEU A C 1
ATOM 623 O O . LEU A 1 89 ? -15.517 -0.874 14.080 1.00 91.12 89 LEU A O 1
ATOM 627 N N . ALA A 1 90 ? -14.920 -1.580 12.030 1.00 92.38 90 ALA A N 1
ATOM 628 C CA . ALA A 1 90 ? -16.154 -2.312 11.764 1.00 92.38 90 ALA A CA 1
ATOM 629 C C . ALA A 1 90 ? -16.416 -3.405 12.813 1.00 92.38 90 ALA A C 1
ATOM 631 O O . ALA A 1 90 ? -17.522 -3.493 13.342 1.00 92.38 90 ALA A O 1
ATOM 632 N N . ARG A 1 91 ? -15.397 -4.199 13.176 1.00 93.62 91 ARG A N 1
ATOM 633 C CA . ARG A 1 91 ? -15.516 -5.217 14.238 1.00 93.62 91 ARG A CA 1
ATOM 634 C C . ARG A 1 91 ? -15.820 -4.618 15.610 1.00 93.62 91 ARG A C 1
ATOM 636 O O . ARG A 1 91 ? -16.491 -5.264 16.406 1.00 93.62 91 ARG A O 1
ATOM 643 N N . ALA A 1 92 ? -15.342 -3.407 15.881 1.00 92.00 92 ALA A N 1
ATOM 644 C CA . ALA A 1 92 ? -15.633 -2.683 17.114 1.00 92.00 92 ALA A CA 1
ATOM 645 C C . ALA A 1 92 ? -16.997 -1.960 17.092 1.00 92.00 92 ALA A C 1
ATOM 647 O O . ALA A 1 92 ? -17.364 -1.338 18.086 1.00 92.00 92 ALA A O 1
ATOM 648 N N . GLY A 1 93 ? -17.747 -2.013 15.982 1.00 93.31 93 GLY A N 1
ATOM 649 C CA . GLY A 1 93 ? -19.005 -1.277 15.820 1.00 93.31 93 GLY A CA 1
ATOM 650 C C . GLY A 1 93 ? -18.821 0.241 15.730 1.00 93.31 93 GLY A C 1
ATOM 651 O O . GLY A 1 93 ? -19.751 0.994 16.012 1.00 93.31 93 GLY A O 1
ATOM 652 N N . LEU A 1 94 ? -17.621 0.703 15.368 1.00 91.88 94 LEU A N 1
ATOM 653 C CA . LEU A 1 94 ? -17.266 2.117 15.317 1.00 91.88 94 LEU A CA 1
ATOM 654 C C . LEU A 1 94 ? -17.355 2.646 13.886 1.00 91.88 94 LEU A C 1
ATOM 656 O O . LEU A 1 94 ? -16.902 2.010 12.935 1.00 91.88 94 LEU A O 1
ATOM 660 N N . SER A 1 95 ? -17.911 3.849 13.741 1.00 90.25 95 SER A N 1
ATOM 661 C CA . SER A 1 95 ? -17.948 4.552 12.458 1.00 90.25 95 SER A CA 1
ATOM 662 C C . SER A 1 95 ? -16.556 5.088 12.104 1.00 90.25 95 SER A C 1
ATOM 664 O O . SER A 1 95 ? -15.994 5.839 12.908 1.00 90.25 95 SER A O 1
ATOM 666 N N . PRO A 1 96 ? -16.015 4.802 10.901 1.00 88.25 96 PRO A N 1
ATOM 667 C CA . PRO A 1 96 ? -14.763 5.399 10.432 1.00 88.25 96 PRO A CA 1
ATOM 668 C C . PRO A 1 96 ? -14.766 6.929 10.476 1.00 88.25 96 PRO A C 1
ATOM 670 O O . PRO A 1 96 ? -13.768 7.542 10.847 1.00 88.25 96 PRO A O 1
ATOM 673 N N . HIS A 1 97 ? -15.915 7.542 10.194 1.00 88.12 97 HIS A N 1
ATOM 674 C CA . HIS A 1 97 ? -16.063 8.994 10.173 1.00 88.12 97 HIS A CA 1
ATOM 675 C C . HIS A 1 97 ? -15.978 9.644 11.561 1.00 88.12 97 HIS A C 1
ATOM 677 O O . HIS A 1 97 ? -15.635 10.814 11.672 1.00 88.12 97 HIS A O 1
ATOM 683 N N . ALA A 1 98 ? -16.273 8.894 12.625 1.00 88.12 98 ALA A N 1
ATOM 684 C CA . ALA A 1 98 ? -16.165 9.372 14.003 1.00 88.12 98 ALA A CA 1
ATOM 685 C C . ALA A 1 98 ? -14.842 8.958 14.675 1.00 88.12 98 ALA A C 1
ATOM 687 O O . ALA A 1 98 ? -14.607 9.310 15.829 1.00 88.12 98 ALA A O 1
ATOM 688 N N . ALA A 1 99 ? -14.003 8.179 13.986 1.00 89.25 99 ALA A N 1
ATOM 689 C CA . ALA A 1 99 ? -12.778 7.637 14.549 1.00 89.25 99 ALA A CA 1
ATOM 690 C C . ALA A 1 99 ? -11.621 8.644 14.468 1.00 89.25 99 ALA A C 1
ATOM 692 O O . ALA A 1 99 ? -11.396 9.277 13.434 1.00 89.25 99 ALA A O 1
ATOM 693 N N . GLN A 1 100 ? -10.847 8.716 15.551 1.00 90.25 100 GLN A N 1
ATOM 694 C CA . GLN A 1 100 ? -9.550 9.387 15.589 1.00 90.25 100 GLN A CA 1
ATOM 695 C C . GLN A 1 100 ? -8.448 8.333 15.448 1.00 90.25 100 GLN A C 1
ATOM 697 O O . GLN A 1 100 ? -8.283 7.476 16.320 1.00 90.25 100 GLN A O 1
ATOM 702 N N . ALA A 1 101 ? -7.703 8.386 14.348 1.00 88.88 101 ALA A N 1
ATOM 703 C CA . ALA A 1 101 ? -6.597 7.483 14.062 1.00 88.88 101 ALA A CA 1
ATOM 704 C C . ALA A 1 101 ? -5.255 8.183 14.303 1.00 88.88 101 ALA A C 1
ATOM 706 O O . ALA A 1 101 ? -4.999 9.255 13.758 1.00 88.88 101 ALA A O 1
ATOM 707 N N . VAL A 1 102 ? -4.374 7.556 15.081 1.00 89.88 102 VAL A N 1
ATOM 708 C CA . VAL A 1 102 ? -2.967 7.967 15.190 1.00 89.88 102 VAL A CA 1
ATOM 709 C C . VAL A 1 102 ? -2.129 7.008 14.361 1.00 89.88 102 VAL A C 1
ATOM 711 O O . VAL A 1 102 ? -2.163 5.804 14.600 1.00 89.88 102 VAL A O 1
ATOM 714 N N . ILE A 1 103 ? -1.374 7.535 13.401 1.00 88.31 103 ILE A N 1
ATOM 715 C CA . ILE A 1 103 ? -0.489 6.744 12.545 1.00 88.31 103 ILE A CA 1
ATOM 716 C C . ILE A 1 103 ? 0.962 7.093 12.876 1.00 88.31 103 ILE A C 1
ATOM 718 O O . ILE A 1 103 ? 1.412 8.214 12.631 1.00 88.31 103 ILE A O 1
ATOM 722 N N . ILE A 1 104 ? 1.682 6.122 13.432 1.00 88.69 104 ILE A N 1
ATOM 723 C CA . ILE A 1 104 ? 3.089 6.217 13.835 1.00 88.69 104 ILE A CA 1
ATOM 724 C C . ILE A 1 104 ? 3.972 5.806 12.651 1.00 88.69 104 ILE A C 1
ATOM 726 O O . ILE A 1 104 ? 3.700 4.808 11.986 1.00 88.69 104 ILE A O 1
ATOM 730 N N . GLY A 1 105 ? 5.044 6.558 12.396 1.00 84.88 105 GLY A N 1
ATOM 731 C CA . GLY A 1 105 ? 5.959 6.309 11.275 1.00 84.88 105 GLY A CA 1
ATOM 732 C C . GLY A 1 105 ? 5.484 6.929 9.969 1.00 84.88 105 GLY A C 1
ATOM 733 O O . GLY A 1 105 ? 5.738 6.404 8.882 1.00 84.88 105 GLY A O 1
ATOM 734 N N . ALA A 1 106 ? 4.766 8.046 10.080 1.00 78.25 106 ALA A N 1
ATOM 735 C CA . ALA A 1 106 ? 4.015 8.601 8.980 1.00 78.25 106 ALA A CA 1
ATOM 736 C C . ALA A 1 106 ? 4.850 8.950 7.735 1.00 78.25 106 ALA A C 1
ATOM 738 O O . ALA A 1 106 ? 4.486 8.675 6.595 1.00 78.25 106 ALA A O 1
ATOM 739 N N . ALA A 1 107 ? 6.033 9.515 7.942 1.00 77.19 107 ALA A N 1
ATOM 740 C CA . ALA A 1 107 ? 6.909 9.950 6.863 1.00 77.19 107 ALA A CA 1
ATOM 741 C C . ALA A 1 107 ? 7.380 8.795 5.958 1.00 77.19 107 ALA A C 1
ATOM 743 O O . ALA A 1 107 ? 7.700 9.006 4.787 1.00 77.19 107 ALA A O 1
ATOM 744 N N . GLN A 1 108 ? 7.419 7.568 6.482 1.00 69.19 108 GLN A N 1
ATOM 745 C CA . GLN A 1 108 ? 8.023 6.421 5.803 1.00 69.19 108 GLN A CA 1
ATOM 746 C C . GLN A 1 108 ? 7.038 5.701 4.878 1.00 69.19 108 GLN A C 1
ATOM 748 O O . GLN A 1 108 ? 7.454 5.113 3.876 1.00 69.19 108 GLN A O 1
ATOM 753 N N . ASN A 1 109 ? 5.734 5.785 5.155 1.00 68.56 109 ASN A N 1
ATOM 754 C CA . ASN A 1 109 ? 4.724 5.081 4.372 1.00 68.56 109 ASN A CA 1
ATOM 755 C C . ASN A 1 109 ? 3.441 5.906 4.196 1.00 68.56 109 ASN A C 1
ATOM 757 O O . ASN A 1 109 ? 2.555 5.757 5.035 1.00 68.56 109 ASN A O 1
ATOM 761 N N . PRO A 1 110 ? 3.333 6.753 3.139 1.00 64.38 110 PRO A N 1
ATOM 762 C CA . PRO A 1 110 ? 2.232 7.692 2.877 1.00 64.38 110 PRO A CA 1
ATOM 763 C C . PRO A 1 110 ? 0.843 7.029 2.781 1.00 64.38 110 PRO A C 1
ATOM 765 O O . PRO A 1 110 ? 0.286 6.918 1.695 1.00 64.38 110 PRO A O 1
ATOM 768 N N . THR A 1 111 ? 0.262 6.607 3.907 1.00 67.12 111 THR A N 1
ATOM 769 C CA . THR A 1 111 ? -1.086 6.018 4.009 1.00 67.12 111 THR A CA 1
ATOM 770 C C . THR A 1 111 ? -2.196 7.058 4.117 1.00 67.12 111 THR A C 1
ATOM 772 O O . THR A 1 111 ? -3.342 6.759 3.788 1.00 67.12 111 THR A O 1
ATOM 775 N N . TRP A 1 112 ? -1.866 8.295 4.507 1.00 68.44 112 TRP A N 1
ATOM 776 C CA . TRP A 1 112 ? -2.807 9.412 4.687 1.00 68.44 112 TRP A CA 1
ATOM 777 C C . TRP A 1 112 ? -3.727 9.637 3.492 1.00 68.44 112 TRP A C 1
ATOM 779 O O . TRP A 1 112 ? -4.923 9.778 3.724 1.00 68.44 112 TRP A O 1
ATOM 789 N N . PRO A 1 113 ? -3.258 9.621 2.228 1.00 71.31 113 PRO A N 1
ATOM 790 C CA . PRO A 1 113 ? -4.149 9.835 1.092 1.00 71.31 113 PRO A CA 1
ATOM 791 C C . PRO A 1 113 ? -5.262 8.785 1.017 1.00 71.31 113 PRO A C 1
ATOM 793 O O . PRO A 1 113 ? -6.405 9.120 0.719 1.00 71.31 113 PRO A O 1
ATOM 796 N N . LEU A 1 114 ? -4.944 7.525 1.331 1.00 73.38 114 LEU A N 1
ATOM 797 C CA . LEU A 1 114 ? -5.915 6.435 1.301 1.00 73.38 114 LEU A CA 1
ATOM 798 C C . LEU A 1 114 ? -6.817 6.446 2.540 1.00 73.38 114 LEU A C 1
ATOM 800 O O . LEU A 1 114 ? -8.013 6.209 2.429 1.00 73.38 114 LEU A 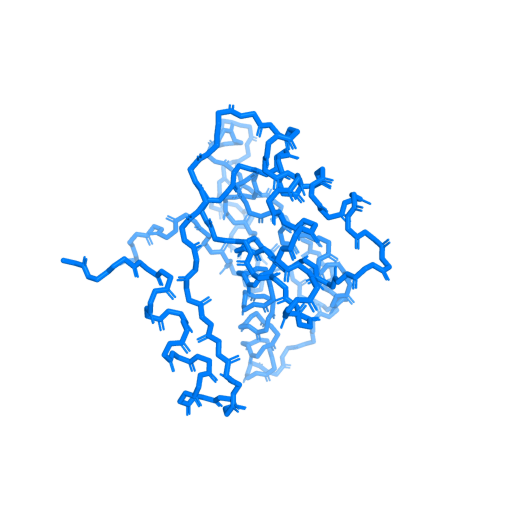O 1
ATOM 804 N N . ALA A 1 115 ? -6.262 6.783 3.703 1.00 72.25 115 ALA A N 1
ATOM 805 C CA . ALA A 1 115 ? -7.011 6.969 4.940 1.00 72.25 115 ALA A CA 1
ATOM 806 C C . ALA A 1 115 ? -8.044 8.112 4.824 1.00 72.25 115 ALA A C 1
ATOM 808 O O . ALA A 1 115 ? -9.201 7.948 5.210 1.00 72.25 115 ALA A O 1
ATOM 809 N N . VAL A 1 116 ? -7.655 9.237 4.218 1.00 76.56 116 VAL A N 1
ATOM 810 C CA . VAL A 1 116 ? -8.556 10.357 3.902 1.00 76.56 116 VAL A CA 1
ATOM 811 C C . VAL A 1 116 ? -9.614 9.925 2.887 1.00 76.56 116 VAL A C 1
ATOM 813 O O . VAL A 1 116 ? -10.798 10.173 3.096 1.00 76.56 116 VAL A O 1
ATOM 816 N N . ALA A 1 117 ? -9.218 9.226 1.818 1.00 73.50 117 ALA A N 1
ATOM 817 C CA . ALA A 1 117 ? -10.162 8.701 0.828 1.00 73.50 117 ALA A CA 1
ATOM 818 C C . ALA A 1 117 ? -11.151 7.678 1.420 1.00 73.50 117 ALA A C 1
ATOM 820 O O . ALA A 1 117 ? -12.261 7.536 0.916 1.00 73.50 117 ALA A O 1
ATOM 821 N N . ALA A 1 118 ? -10.770 6.997 2.503 1.00 76.94 118 ALA A N 1
ATOM 822 C CA . ALA A 1 118 ? -11.608 6.077 3.265 1.00 76.94 118 ALA A CA 1
ATOM 823 C C . ALA A 1 118 ? -12.503 6.767 4.315 1.00 76.94 118 ALA A C 1
ATOM 825 O O . ALA A 1 118 ? -13.133 6.079 5.118 1.00 76.94 118 ALA A O 1
ATOM 826 N N . TRP A 1 119 ? -12.585 8.104 4.300 1.00 79.19 119 TRP A N 1
ATOM 827 C CA . TRP A 1 119 ? -13.459 8.910 5.163 1.00 79.19 119 TRP A CA 1
ATOM 828 C C . TRP A 1 119 ? -13.182 8.768 6.664 1.00 79.19 119 TRP A C 1
ATOM 830 O O . TRP A 1 119 ? -14.101 8.859 7.480 1.00 79.19 119 TRP A O 1
ATOM 840 N N . LEU A 1 120 ? -11.920 8.569 7.048 1.00 82.25 120 LEU A N 1
ATOM 841 C CA . LEU A 1 120 ? -11.535 8.635 8.457 1.00 82.25 120 LEU A CA 1
ATOM 842 C C . LEU A 1 120 ? -11.687 10.065 8.982 1.00 82.25 120 LEU A C 1
ATOM 844 O O . LEU A 1 120 ? -11.244 11.011 8.333 1.00 82.25 120 LEU A O 1
ATOM 848 N N . GLY A 1 121 ? -12.333 10.200 10.142 1.00 82.56 121 GLY A N 1
ATOM 849 C CA . GLY A 1 121 ? -12.712 11.495 10.711 1.00 82.56 121 GLY A CA 1
ATOM 850 C C . GLY A 1 121 ? -11.518 12.385 11.034 1.00 82.56 121 GLY A C 1
ATOM 851 O O . GLY A 1 121 ? -11.389 13.484 10.498 1.00 82.56 121 GLY A O 1
ATOM 852 N N . GLU A 1 122 ? -10.628 11.902 11.898 1.00 87.44 122 GLU A N 1
ATOM 853 C CA . GLU A 1 122 ? -9.423 12.628 12.289 1.00 87.44 122 GLU A CA 1
ATOM 854 C C . GLU A 1 122 ? -8.197 11.723 12.157 1.00 87.44 122 GLU A C 1
ATOM 856 O O . GLU A 1 122 ? -8.179 10.603 12.670 1.00 87.44 122 GLU A O 1
ATOM 861 N N . ILE A 1 123 ? -7.160 12.211 11.471 1.00 86.88 123 ILE A N 1
ATOM 862 C CA . ILE A 1 123 ? -5.893 11.496 11.299 1.00 86.88 123 ILE A CA 1
ATOM 863 C C . ILE A 1 123 ? -4.771 12.343 11.889 1.00 86.88 123 ILE A C 1
ATOM 865 O O . ILE A 1 123 ? -4.473 13.432 11.398 1.00 86.88 123 ILE A O 1
ATOM 869 N N . ILE A 1 124 ? -4.110 11.808 12.909 1.00 88.69 124 ILE A N 1
ATOM 870 C CA . ILE A 1 124 ? -2.897 12.375 13.490 1.00 88.69 124 ILE A CA 1
ATOM 871 C C . ILE A 1 124 ? -1.707 11.581 12.964 1.00 88.69 124 ILE A C 1
ATOM 873 O O . ILE A 1 124 ? -1.562 10.387 13.225 1.00 88.69 124 ILE A O 1
ATOM 877 N N . SER A 1 125 ? -0.835 12.267 12.234 1.00 88.38 125 SER A N 1
ATOM 878 C CA . SER A 1 125 ? 0.479 11.746 11.861 1.00 88.38 125 SER A CA 1
ATOM 879 C C . SER A 1 125 ? 1.434 11.917 13.030 1.00 88.38 125 SER A C 1
ATOM 881 O O . SER A 1 125 ? 1.484 12.999 13.613 1.00 88.38 125 SER A O 1
ATOM 883 N N . TRP A 1 126 ? 2.208 10.886 13.344 1.00 90.00 126 TRP A N 1
ATOM 884 C CA . TRP A 1 126 ? 3.276 10.980 14.327 1.00 90.00 126 TRP A CA 1
ATOM 885 C C . TRP A 1 126 ? 4.542 10.295 13.816 1.00 90.00 126 TRP A C 1
ATOM 887 O O . TRP A 1 126 ? 4.502 9.187 13.280 1.00 90.00 126 TRP A O 1
ATOM 897 N N . ASN A 1 127 ? 5.683 10.944 13.999 1.00 89.06 127 ASN A N 1
ATOM 898 C CA . ASN A 1 127 ? 7.012 10.419 13.718 1.00 89.06 127 ASN A CA 1
ATOM 899 C C . ASN A 1 127 ? 7.899 10.555 14.962 1.00 89.06 127 ASN A C 1
ATOM 901 O O . ASN A 1 127 ? 7.660 11.438 15.784 1.00 89.06 127 ASN A O 1
ATOM 905 N N . PRO A 1 128 ? 8.963 9.742 15.092 1.00 88.50 128 PRO A N 1
ATOM 906 C CA . PRO A 1 128 ? 9.918 9.872 16.195 1.00 88.50 128 PRO A CA 1
ATOM 907 C C . PRO A 1 128 ? 10.470 11.294 16.376 1.00 88.50 128 PRO A C 1
ATOM 909 O O . PRO A 1 128 ? 10.626 11.749 17.510 1.00 88.50 128 PRO A O 1
ATOM 912 N N . ASP A 1 129 ? 10.674 12.022 15.277 1.00 88.94 129 ASP A N 1
ATOM 913 C CA . ASP A 1 129 ? 11.158 13.408 15.284 1.00 88.94 129 ASP A CA 1
ATOM 914 C C . ASP A 1 129 ? 10.158 14.393 15.917 1.00 88.94 129 ASP A C 1
ATOM 916 O O . ASP A 1 129 ? 10.554 15.427 16.454 1.00 88.94 129 ASP A O 1
ATOM 920 N N . ASP A 1 130 ? 8.865 14.051 15.942 1.00 87.38 130 ASP A N 1
ATOM 921 C CA . ASP A 1 130 ? 7.826 14.868 16.575 1.00 87.38 130 ASP A CA 1
ATOM 922 C C . ASP A 1 130 ? 7.874 14.769 18.107 1.00 87.38 130 ASP A C 1
ATOM 924 O O . ASP A 1 130 ? 7.300 15.610 18.799 1.00 87.38 130 ASP A O 1
ATOM 928 N N . SER A 1 131 ? 8.561 13.761 18.662 1.00 87.62 131 SER A N 1
ATOM 929 C CA . SER A 1 131 ? 8.534 13.425 20.094 1.00 87.62 131 SER A CA 1
ATOM 930 C C . SER A 1 131 ? 8.886 14.590 21.022 1.00 87.62 131 SER A C 1
ATOM 932 O O . SER A 1 131 ? 8.312 14.690 22.109 1.00 87.62 131 SER A O 1
ATOM 934 N N . TYR A 1 132 ? 9.781 15.483 20.588 1.00 87.00 132 TYR A N 1
ATOM 935 C CA . TYR A 1 132 ? 10.221 16.638 21.369 1.00 87.00 132 TYR A CA 1
ATOM 936 C C . TYR A 1 132 ? 9.107 17.679 21.563 1.00 87.00 132 TYR A C 1
ATOM 938 O O . TYR A 1 132 ? 8.926 18.200 22.663 1.00 87.00 132 TYR A O 1
ATOM 946 N N . TYR A 1 133 ? 8.328 17.962 20.517 1.00 85.56 133 TYR A N 1
ATOM 947 C CA . TYR A 1 133 ? 7.256 18.965 20.552 1.00 85.56 133 TYR A CA 1
ATOM 948 C C . TYR A 1 133 ? 5.883 18.352 20.856 1.00 85.56 133 TYR A C 1
ATOM 950 O O . TYR A 1 133 ? 5.000 19.019 21.398 1.00 85.56 133 TYR A O 1
ATOM 958 N N . PHE A 1 134 ? 5.699 17.075 20.528 1.00 84.50 134 PHE A N 1
ATOM 959 C CA . PHE A 1 134 ? 4.423 16.377 20.581 1.00 84.50 134 PHE A CA 1
ATOM 960 C C . PHE A 1 134 ? 4.608 14.913 21.037 1.00 84.50 134 PHE A C 1
ATOM 962 O O . PHE A 1 134 ? 4.701 13.990 20.223 1.00 84.50 134 PHE A O 1
ATOM 969 N N . PRO A 1 135 ? 4.655 14.662 22.361 1.00 88.31 135 PRO A N 1
ATOM 970 C CA . PRO A 1 135 ? 4.876 13.322 22.902 1.00 88.31 135 PRO A CA 1
ATOM 971 C C . PRO A 1 135 ? 3.722 12.362 22.583 1.00 88.31 135 PRO A C 1
ATOM 973 O O . PRO A 1 135 ? 2.572 12.644 22.931 1.00 88.31 135 PRO A O 1
ATOM 976 N N . LEU A 1 136 ? 4.040 11.187 22.029 1.00 87.50 136 LEU A N 1
ATOM 977 C C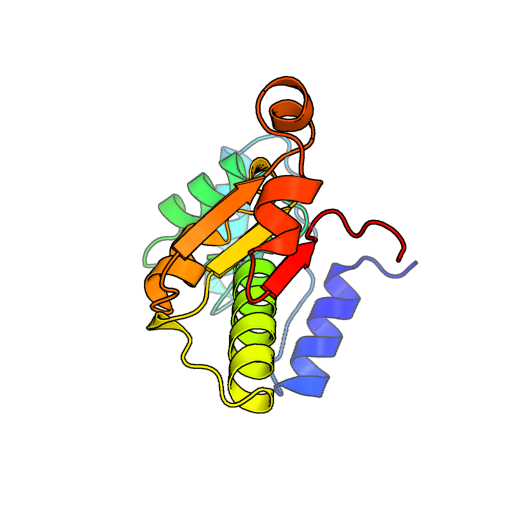A . LEU A 1 136 ? 3.080 10.165 21.583 1.00 87.50 136 LEU A CA 1
ATOM 978 C C . LEU A 1 136 ? 2.009 9.736 22.610 1.00 87.50 136 LEU A C 1
ATOM 980 O O . LEU A 1 136 ? 0.868 9.513 22.199 1.00 87.50 136 LEU A O 1
ATOM 984 N N . PRO A 1 137 ? 2.279 9.635 23.931 1.00 89.44 137 PRO A N 1
ATOM 985 C CA . PRO A 1 137 ? 1.264 9.161 24.875 1.00 89.44 137 PRO A CA 1
ATOM 986 C C . PRO A 1 137 ? -0.014 10.008 24.900 1.00 89.44 137 PRO A C 1
ATOM 988 O O . PRO A 1 137 ? -1.089 9.488 25.193 1.00 89.44 137 PRO A O 1
ATOM 991 N N . LYS A 1 138 ? 0.081 11.311 24.605 1.00 86.50 138 LYS A N 1
ATOM 992 C CA . LYS A 1 138 ? -1.071 12.224 24.618 1.00 86.50 138 LYS A CA 1
ATOM 993 C C . LYS A 1 138 ? -2.065 11.947 23.478 1.00 86.50 138 LYS A C 1
ATOM 995 O O . LYS A 1 138 ? -3.230 11.706 23.797 1.00 86.50 138 LYS A O 1
ATOM 1000 N N . PRO A 1 139 ? -1.668 11.964 22.190 1.00 86.94 139 PRO A N 1
ATOM 1001 C CA . PRO A 1 139 ? -2.568 11.613 21.093 1.00 86.94 139 PRO A CA 1
ATOM 1002 C C . PRO A 1 139 ? -2.997 10.141 21.143 1.00 86.94 139 PRO A C 1
ATOM 1004 O O . PRO A 1 139 ? -4.173 9.856 20.943 1.00 86.94 139 PRO A O 1
ATOM 1007 N N . ALA A 1 140 ? -2.100 9.210 21.491 1.00 89.81 140 ALA A N 1
ATOM 1008 C CA . ALA A 1 140 ? -2.417 7.780 21.499 1.00 89.81 140 ALA A CA 1
ATOM 1009 C C . ALA A 1 140 ? -3.532 7.412 22.495 1.00 89.81 140 ALA A C 1
ATOM 1011 O O . ALA A 1 140 ? -4.386 6.594 22.181 1.00 89.81 140 ALA A O 1
ATOM 1012 N N . ARG A 1 141 ? -3.577 8.048 23.677 1.00 88.88 141 ARG A N 1
ATOM 1013 C CA . ARG A 1 141 ? -4.637 7.807 24.679 1.00 88.88 141 ARG A CA 1
ATOM 1014 C C . ARG A 1 141 ? -6.021 8.297 24.260 1.00 88.88 141 ARG A C 1
ATOM 1016 O O . ARG A 1 141 ? -7.009 7.862 24.841 1.00 88.88 141 ARG A O 1
ATOM 1023 N N . ARG A 1 142 ? -6.088 9.254 23.334 1.00 88.38 142 ARG A N 1
ATOM 1024 C CA . ARG A 1 142 ? -7.348 9.825 22.837 1.00 88.38 142 ARG A CA 1
ATOM 1025 C C . ARG A 1 142 ? -7.815 9.155 21.549 1.00 88.38 142 ARG A C 1
ATOM 1027 O O . ARG A 1 142 ? -8.992 9.244 21.222 1.00 88.38 142 ARG A O 1
ATOM 1034 N N . ALA A 1 143 ? -6.900 8.484 20.856 1.00 90.94 143 ALA A N 1
ATOM 1035 C CA . ALA A 1 143 ? -7.178 7.808 19.609 1.00 90.94 143 ALA A CA 1
ATOM 1036 C C . ALA A 1 143 ? -8.185 6.672 19.804 1.00 90.94 143 ALA A C 1
ATOM 1038 O O . ALA A 1 143 ? -8.098 5.879 20.739 1.00 90.94 143 ALA A O 1
ATOM 1039 N N . THR A 1 144 ? -9.102 6.555 18.852 1.00 91.44 144 THR A N 1
ATOM 1040 C CA . THR A 1 144 ? -9.932 5.363 18.682 1.00 91.44 144 THR A CA 1
ATOM 1041 C C . THR A 1 144 ? -9.078 4.167 18.263 1.00 91.44 144 THR A C 1
ATOM 1043 O O . THR A 1 144 ? -9.379 3.028 18.607 1.00 91.44 144 THR A O 1
ATOM 1046 N N . ILE A 1 145 ? -8.015 4.428 17.500 1.00 89.94 145 ILE A N 1
ATOM 1047 C CA . ILE A 1 145 ? -7.126 3.409 16.956 1.00 89.94 145 ILE A CA 1
ATOM 1048 C C . ILE A 1 145 ? -5.727 3.974 16.728 1.00 89.94 145 ILE A C 1
ATOM 1050 O O . ILE A 1 145 ? -5.555 5.108 16.276 1.00 89.94 145 ILE A O 1
ATOM 1054 N N . VAL A 1 146 ? -4.724 3.158 17.038 1.00 89.38 146 VAL A N 1
ATOM 1055 C CA . VAL A 1 146 ? -3.315 3.450 16.783 1.00 89.38 146 VAL A CA 1
ATOM 1056 C C . VAL A 1 146 ? -2.807 2.455 15.748 1.00 89.38 146 VAL A C 1
ATOM 1058 O O . VAL A 1 146 ? -2.953 1.247 15.920 1.00 89.38 146 VAL A O 1
ATOM 1061 N N . LEU A 1 147 ? -2.221 2.973 14.675 1.00 86.62 147 LEU A N 1
ATOM 1062 C C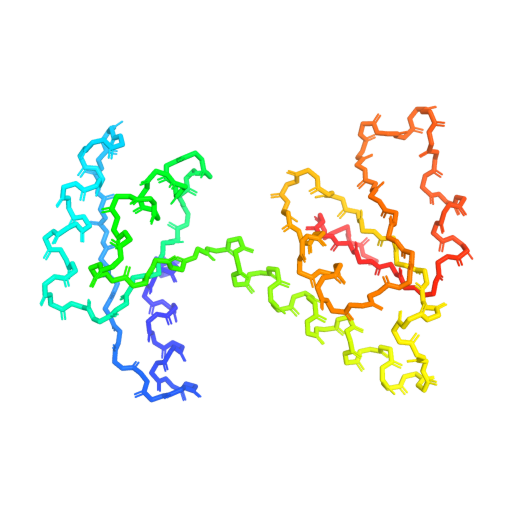A . LEU A 1 147 ? -1.548 2.198 13.6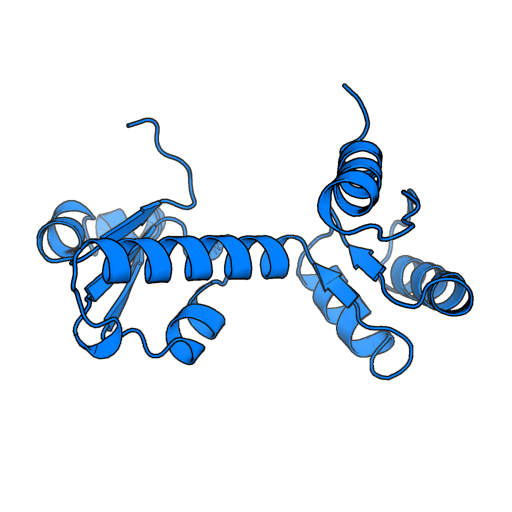45 1.00 86.62 147 LEU A CA 1
ATOM 1063 C C . LEU A 1 147 ? -0.046 2.455 13.761 1.00 86.62 147 LEU A C 1
ATOM 1065 O O . LEU A 1 147 ? 0.415 3.555 13.454 1.00 86.62 147 LEU A O 1
ATOM 1069 N N . ASP A 1 148 ? 0.707 1.447 14.201 1.00 87.19 148 ASP A N 1
ATOM 1070 C CA . ASP A 1 148 ? 2.166 1.516 14.231 1.00 87.19 148 ASP A CA 1
ATOM 1071 C C . ASP A 1 148 ? 2.777 0.900 12.974 1.00 87.19 148 ASP A C 1
ATOM 1073 O O . ASP A 1 148 ? 2.789 -0.318 12.807 1.00 87.19 148 ASP A O 1
ATOM 1077 N N . VAL A 1 149 ? 3.283 1.757 12.084 1.00 81.06 149 VAL A N 1
ATOM 1078 C CA . VAL A 1 149 ? 3.926 1.339 10.831 1.00 81.06 149 VAL A CA 1
ATOM 1079 C C . VAL A 1 149 ? 5.420 1.055 11.021 1.00 81.06 149 VAL A C 1
ATOM 1081 O O . VAL A 1 149 ? 6.034 0.409 10.176 1.00 81.06 149 VAL A O 1
ATOM 1084 N N . LEU A 1 150 ? 6.012 1.506 12.131 1.00 81.00 150 LEU A N 1
ATOM 1085 C CA . LEU A 1 150 ? 7.406 1.216 12.480 1.00 81.00 150 LEU A CA 1
ATOM 1086 C C . LEU A 1 150 ? 7.560 -0.174 13.099 1.00 81.00 150 LEU A C 1
ATOM 1088 O O . LEU A 1 150 ? 8.669 -0.704 13.138 1.00 81.00 150 LEU A O 1
ATOM 1092 N N . GLY A 1 151 ? 6.452 -0.764 13.554 1.00 68.94 151 GLY A N 1
ATOM 1093 C CA . GLY A 1 151 ? 6.423 -2.105 14.118 1.00 68.94 151 GLY A CA 1
ATOM 1094 C C . GLY A 1 151 ? 7.134 -2.182 15.462 1.00 68.94 151 GLY A C 1
ATOM 1095 O O . GLY A 1 151 ? 7.908 -3.114 15.681 1.00 68.94 151 GLY A O 1
ATOM 1096 N N . SER A 1 152 ? 6.895 -1.215 16.359 1.00 60.06 152 SER A N 1
ATOM 1097 C CA . SER A 1 152 ? 7.423 -1.315 17.719 1.00 60.06 152 SER A CA 1
ATOM 1098 C C . SER A 1 152 ? 6.974 -2.649 18.324 1.00 60.06 152 SER A C 1
ATOM 1100 O O . SER A 1 152 ? 5.789 -2.985 18.229 1.00 60.06 152 SER A O 1
ATOM 1102 N N . PRO A 1 153 ? 7.888 -3.431 18.922 1.00 45.75 153 PRO A N 1
ATOM 1103 C CA . PRO A 1 153 ? 7.504 -4.650 19.610 1.00 45.75 153 PRO A CA 1
ATOM 1104 C C . PRO A 1 153 ? 6.573 -4.263 20.761 1.00 45.75 153 PRO A C 1
ATOM 1106 O O . PRO A 1 153 ? 6.957 -3.500 21.648 1.00 45.75 153 PRO A O 1
ATOM 1109 N N . THR A 1 154 ? 5.332 -4.737 20.681 1.00 41.22 154 THR A N 1
ATOM 1110 C CA . THR A 1 154 ? 4.358 -4.695 21.777 1.00 41.22 154 THR A CA 1
ATOM 1111 C C . THR A 1 154 ? 4.804 -5.580 22.924 1.00 41.22 154 THR A C 1
ATOM 1113 O O . THR A 1 154 ? 5.235 -6.718 22.618 1.00 41.22 154 THR A O 1
#